Protein AF-A0AA35TLX2-F1 (afdb_monomer)

Foldseek 3Di:
DDADAQKDKDWAPQADPVVRFGDWWHDAFDKDKDKYFADPQKKKKKFWPDAAAADDVQCPAWWKWKDQDPPDPPTRTDRDDDGMDIGPDGRMMMIITGHHRDDTDRTTIMMMHIGGHDDDDPDDDDDPDDPPPVDPDDDDDDDDDDDDDDDDDPPVVVCCVGPVPPPPPPDD

Mean predicted aligned error: 13.16 Å

Sequence (172 aa):
MEDLGPEGIIATDNFNRLLGELEGSYIANQDKIWQIKIPQNCQLWIVFEEFDVEPTPNCEKDYFSVQTSKNQPDIKKYCRTLESVTIQRRRRAQLWFHSDSSIQRRGIFARYCFRRISTNSSEQRQTMQLRCDCNLGGSHTRRRRQLQNQGMHVALQMLNCCLASRPSIVNP

Radius of gyration: 18.5 Å; Cα contacts (8 Å, |Δi|>4): 302; chains: 1; bounding box: 53×36×42 Å

pLDDT: mean 71.82, std 24.92, range [26.03, 98.31]

InterPro domains:
  IPR000859 CUB domain [PF00431] (25-112)
  IPR000859 CUB domain [PS01180] (1-115)
  IPR000859 CUB domain [SM00042] (6-115)
  IPR000859 CUB domain [cd00041] (6-112)
  IPR035914 Spermadhesin, CUB domain superfamily [G3DSA:2.60.120.290] (4-119)
  IPR035914 Spermadhesin, CUB domain superfamily [SSF49854] (6-114)

Organism: Geodia barretti (NCBI:txid519541)

Secondary structure (DSSP, 8-state):
--B--SSEEEE-TTEETTTTEE-S-PPSS-EEEEEEEPPTTEEEEEEEEEEE----GGG-SSEEEEE--SSS---EEE-S---EEEE-S-SEEEEEEE--SS---SEEEEEEEEEE-----S---S-------S--SS------------SS-HHHHHTHHHH---------

Nearest PDB structures (foldseek):
  7t4s-assembly1_F  TM=8.294E-01  e=1.656E-07  Homo sapiens
  1szb-assembly1_B  TM=7.322E-01  e=7.293E-08  Homo sapiens
  6v55-assembly1_A  TM=8.608E-01  e=5.192E-06  Danio rerio
  5cis-assembly1_A-2  TM=7.675E-01  e=8.493E-06  Rattus norvegicus
  3kq4-assembly1_B  TM=7.937E-01  e=2.400E-05  Homo sapiens

Structure (mmCIF, N/CA/C/O backbone):
data_AF-A0AA35TLX2-F1
#
_entry.id   AF-A0AA35TLX2-F1
#
loop_
_atom_site.group_PDB
_atom_site.id
_atom_site.type_symbol
_atom_site.label_atom_id
_atom_site.label_alt_id
_atom_site.label_comp_id
_atom_site.label_asym_id
_atom_site.label_entity_id
_atom_site.label_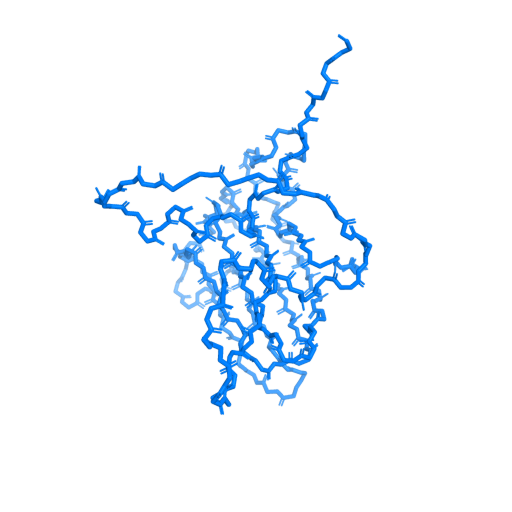seq_id
_atom_site.pdbx_PDB_ins_code
_atom_site.Cartn_x
_atom_site.Cartn_y
_atom_site.Cartn_z
_atom_site.occupancy
_atom_site.B_iso_or_equiv
_atom_site.auth_seq_id
_atom_site.auth_comp_id
_atom_site.auth_asym_id
_atom_site.auth_atom_id
_atom_site.pdbx_PDB_model_num
ATOM 1 N N . MET A 1 1 ? 2.651 16.006 5.096 1.00 47.38 1 MET A N 1
ATOM 2 C CA . MET A 1 1 ? 2.035 14.928 5.900 1.00 47.38 1 MET A CA 1
ATOM 3 C C . MET A 1 1 ? 0.534 15.083 5.753 1.00 47.38 1 MET A C 1
ATOM 5 O O . MET A 1 1 ? 0.022 16.108 6.178 1.00 47.38 1 MET A O 1
ATOM 9 N N . GLU A 1 2 ? -0.131 14.158 5.065 1.00 48.72 2 GLU A N 1
ATOM 10 C CA . GLU A 1 2 ? -1.581 14.225 4.841 1.00 48.72 2 GLU A CA 1
ATOM 11 C C . GLU A 1 2 ? -2.305 13.583 6.033 1.00 48.72 2 GLU A C 1
ATOM 13 O O . GLU A 1 2 ? -2.036 12.428 6.366 1.00 48.72 2 GLU A O 1
ATOM 18 N N . ASP A 1 3 ? -3.172 14.344 6.709 1.00 47.19 3 ASP A N 1
ATOM 19 C CA . ASP A 1 3 ? -4.069 13.820 7.745 1.00 47.19 3 ASP A CA 1
ATOM 20 C C . ASP A 1 3 ? -5.287 13.226 7.033 1.00 47.19 3 ASP A C 1
ATOM 22 O O . ASP A 1 3 ? -6.106 13.947 6.461 1.00 47.19 3 ASP A O 1
ATOM 26 N N . LEU A 1 4 ? -5.340 11.898 6.952 1.00 55.16 4 LEU A N 1
ATOM 27 C CA . LEU A 1 4 ? -6.372 11.205 6.193 1.00 55.16 4 LEU A CA 1
ATOM 28 C C . LEU A 1 4 ? -7.628 11.019 7.065 1.00 55.16 4 LEU A C 1
ATOM 30 O O . LEU A 1 4 ? -7.539 10.651 8.237 1.00 55.16 4 LEU A O 1
ATOM 34 N N . GLY A 1 5 ? -8.803 11.287 6.488 1.00 53.78 5 GLY A N 1
ATOM 35 C CA . GLY A 1 5 ? -10.104 11.235 7.164 1.00 53.78 5 GLY A CA 1
ATOM 36 C C . GLY A 1 5 ? -10.570 9.827 7.596 1.00 53.78 5 GLY A C 1
ATOM 37 O O . GLY A 1 5 ? -9.799 8.866 7.572 1.00 53.78 5 GLY A O 1
ATOM 38 N N . PRO A 1 6 ? -11.844 9.672 8.011 1.00 54.50 6 PRO A N 1
ATOM 39 C CA . PRO A 1 6 ? -12.408 8.390 8.470 1.00 54.50 6 PRO A CA 1
ATOM 40 C C . PRO A 1 6 ? -12.316 7.239 7.449 1.00 54.50 6 PRO A C 1
ATOM 42 O O . PRO A 1 6 ? -12.231 6.071 7.824 1.00 54.50 6 PRO A O 1
ATOM 45 N N . GLU A 1 7 ? -12.303 7.584 6.166 1.00 63.62 7 GLU A N 1
ATOM 46 C CA . GLU A 1 7 ? -12.068 6.705 5.025 1.0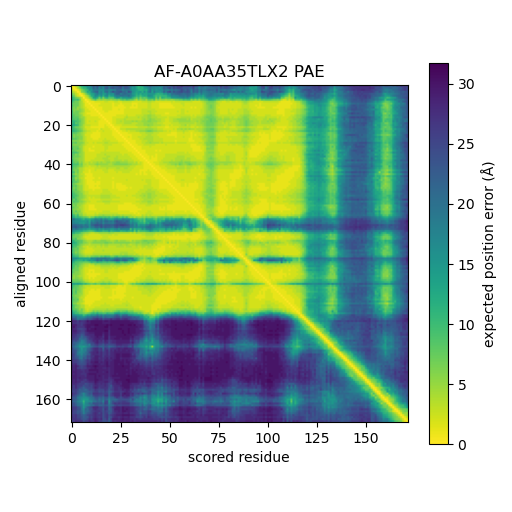0 63.62 7 GLU A CA 1
ATOM 47 C C . GLU A 1 7 ? -11.116 7.435 4.078 1.00 63.62 7 GLU A C 1
ATOM 49 O O . GLU A 1 7 ? -11.144 8.668 3.989 1.00 63.62 7 GLU A O 1
ATOM 54 N N . GLY A 1 8 ? -10.267 6.698 3.368 1.00 79.12 8 GLY A N 1
ATOM 55 C CA . GLY A 1 8 ? -9.316 7.329 2.465 1.00 79.12 8 GLY A CA 1
ATOM 56 C C . GLY A 1 8 ? -8.655 6.376 1.486 1.00 79.12 8 GLY A C 1
ATOM 57 O O . GLY A 1 8 ? -8.815 5.156 1.546 1.00 79.12 8 GLY A O 1
ATOM 58 N N . ILE A 1 9 ? -7.924 6.980 0.553 1.00 88.44 9 ILE A N 1
ATOM 59 C CA . ILE A 1 9 ? -7.185 6.295 -0.504 1.00 88.44 9 ILE A CA 1
ATOM 60 C C . ILE A 1 9 ? -5.705 6.286 -0.129 1.00 88.44 9 ILE A C 1
ATOM 62 O O . ILE A 1 9 ? -5.148 7.313 0.257 1.00 88.44 9 ILE A O 1
ATOM 66 N N . ILE A 1 10 ? -5.076 5.127 -0.276 1.00 93.19 10 ILE A N 1
ATOM 67 C CA . ILE A 1 10 ? -3.628 4.947 -0.252 1.00 93.19 10 ILE A CA 1
ATOM 68 C C . ILE A 1 10 ? -3.247 4.576 -1.674 1.00 93.19 10 ILE A C 1
ATOM 70 O O . ILE A 1 10 ? -3.651 3.520 -2.155 1.00 93.19 10 ILE A O 1
ATOM 74 N N . ALA A 1 11 ? -2.516 5.443 -2.362 1.00 95.44 11 ALA A N 1
ATOM 75 C CA . ALA A 1 11 ? -2.109 5.144 -3.723 1.00 95.44 11 ALA A CA 1
ATOM 76 C C . ALA A 1 11 ? -0.737 5.714 -4.065 1.00 95.44 11 ALA A C 1
ATOM 78 O O . ALA A 1 11 ? -0.331 6.723 -3.482 1.00 95.44 11 ALA A O 1
ATOM 79 N N . THR A 1 12 ? -0.032 5.091 -5.004 1.00 97.00 12 THR A N 1
ATOM 80 C CA . THR A 1 12 ? 1.213 5.617 -5.584 1.00 97.00 12 THR A CA 1
ATOM 81 C C . THR A 1 12 ? 0.968 6.933 -6.335 1.00 97.00 12 THR A C 1
ATOM 83 O O . THR A 1 12 ? -0.148 7.454 -6.379 1.00 97.00 12 THR A O 1
ATOM 86 N N . ASP A 1 13 ? 2.033 7.599 -6.768 1.00 95.81 13 ASP A N 1
ATOM 87 C CA . ASP A 1 13 ? 1.967 8.904 -7.446 1.00 95.81 13 ASP A CA 1
ATOM 88 C C . ASP A 1 13 ? 1.172 8.872 -8.759 1.00 95.81 13 ASP A C 1
ATOM 90 O O . ASP A 1 13 ? 0.509 9.849 -9.096 1.00 95.81 13 ASP A O 1
ATOM 94 N N . ASN A 1 14 ? 1.160 7.723 -9.424 1.00 96.44 14 ASN A N 1
ATOM 95 C CA . ASN A 1 14 ? 0.522 7.487 -10.708 1.00 96.44 14 ASN A CA 1
ATOM 96 C C . ASN A 1 14 ? -0.993 7.202 -10.619 1.00 96.44 14 ASN A C 1
ATOM 98 O O . ASN A 1 14 ? -1.591 6.664 -11.547 1.00 96.44 14 ASN A O 1
ATOM 102 N N . PHE A 1 15 ? -1.631 7.534 -9.494 1.00 95.56 15 PHE A N 1
ATOM 103 C CA . PHE A 1 15 ? -3.072 7.376 -9.312 1.00 95.56 15 PHE A CA 1
ATOM 104 C C . PHE A 1 15 ? -3.857 8.552 -9.893 1.00 95.56 15 PHE A C 1
ATOM 106 O O . PHE A 1 15 ? -3.782 9.679 -9.390 1.00 95.56 15 PHE A O 1
ATOM 113 N N . ASN A 1 16 ? -4.699 8.274 -10.889 1.00 91.19 16 ASN A N 1
ATOM 114 C CA . ASN A 1 16 ? -5.638 9.246 -11.421 1.00 91.19 16 ASN A CA 1
ATOM 115 C C . ASN A 1 16 ? -6.896 9.290 -10.546 1.00 91.19 16 ASN A C 1
ATOM 117 O O . ASN A 1 16 ? -7.759 8.413 -10.592 1.00 91.19 16 ASN A O 1
ATOM 121 N N . ARG A 1 17 ? -7.042 10.363 -9.761 1.00 86.69 17 ARG A N 1
ATOM 122 C CA . ARG A 1 17 ? -8.198 10.554 -8.872 1.00 86.69 17 ARG A CA 1
ATOM 123 C C . ARG A 1 17 ? -9.529 10.727 -9.617 1.00 86.69 17 ARG A C 1
ATOM 125 O O . ARG A 1 17 ? -10.564 10.428 -9.028 1.00 86.69 17 ARG A O 1
ATOM 132 N N . LEU A 1 18 ? -9.518 11.222 -10.857 1.00 86.31 18 LEU A N 1
ATOM 133 C CA . LEU A 1 18 ? -10.734 11.429 -11.653 1.00 86.31 18 LEU A CA 1
ATOM 134 C C . LEU A 1 18 ? -11.278 10.106 -12.196 1.00 86.31 18 LEU A C 1
ATOM 136 O O . LEU A 1 18 ? -12.488 9.896 -12.170 1.00 86.31 18 LEU A O 1
ATOM 140 N N . LEU A 1 19 ? -10.389 9.221 -12.648 1.00 88.69 19 LEU A N 1
ATOM 141 C CA . LEU A 1 19 ? -10.758 7.901 -13.167 1.00 88.69 19 LEU A CA 1
ATOM 142 C C . LEU A 1 19 ? -10.876 6.846 -12.059 1.00 88.69 19 LEU A C 1
ATOM 144 O O . LEU A 1 19 ? -11.649 5.899 -12.174 1.00 88.69 19 LEU A O 1
ATOM 148 N N . GLY A 1 20 ? -10.173 7.048 -10.945 1.00 87.00 20 GLY A N 1
ATOM 149 C CA . GLY A 1 20 ? -10.152 6.112 -9.828 1.00 87.00 20 GLY A CA 1
ATOM 150 C C . GLY A 1 20 ? -9.296 4.875 -10.099 1.00 87.00 20 GLY A C 1
ATOM 151 O O . GLY A 1 20 ? -9.628 3.808 -9.590 1.00 87.00 20 GLY A O 1
ATOM 152 N N . GLU A 1 21 ? -8.218 5.019 -10.871 1.00 90.00 21 GLU A N 1
ATOM 153 C CA . GLU A 1 21 ? -7.324 3.932 -11.294 1.00 90.00 21 GLU A CA 1
ATOM 154 C C . GLU A 1 21 ? -5.852 4.381 -11.372 1.00 90.00 21 GLU A C 1
ATOM 156 O O . GLU A 1 21 ? -5.546 5.569 -11.228 1.00 90.00 21 GLU A O 1
ATOM 161 N N . LEU A 1 22 ? -4.933 3.424 -11.548 1.00 93.81 22 LEU A N 1
ATOM 162 C CA . LEU A 1 22 ? -3.503 3.680 -11.752 1.00 93.81 22 LEU A CA 1
ATOM 163 C C . LEU A 1 22 ? -3.191 3.813 -13.246 1.00 93.81 22 LEU A C 1
ATOM 165 O O . LEU A 1 22 ? -3.606 2.978 -14.048 1.00 93.81 22 LEU A O 1
ATOM 169 N N . GLU A 1 23 ? -2.410 4.827 -13.609 1.00 96.81 23 GLU A N 1
ATOM 170 C CA . GLU A 1 23 ? -1.976 5.080 -14.983 1.00 96.81 23 GLU A CA 1
ATOM 171 C C . GLU A 1 23 ? -0.466 4.868 -15.111 1.00 96.81 23 GLU A C 1
ATOM 173 O O . GLU A 1 23 ? 0.330 5.567 -14.494 1.00 96.81 23 GLU A O 1
ATOM 178 N N . GLY A 1 24 ? -0.033 3.900 -15.919 1.00 96.81 24 GLY A N 1
ATOM 179 C CA . GLY A 1 24 ? 1.395 3.618 -16.093 1.00 96.81 24 GLY A CA 1
ATOM 180 C C . GLY A 1 24 ? 2.040 3.011 -14.842 1.00 96.81 24 GLY A C 1
ATOM 181 O O . GLY A 1 24 ? 1.478 2.101 -14.234 1.00 96.81 24 GLY A O 1
ATOM 182 N N . SER A 1 25 ? 3.238 3.479 -14.487 1.00 97.88 25 SER A N 1
ATOM 183 C CA . SER A 1 25 ? 4.033 2.963 -13.367 1.00 97.88 25 SER A CA 1
ATOM 184 C C . SER A 1 25 ? 4.324 4.035 -12.320 1.00 97.88 25 SER A C 1
ATOM 186 O O . SER A 1 25 ? 4.372 5.218 -12.654 1.00 97.88 25 SER A O 1
ATOM 188 N N . TYR A 1 26 ? 4.566 3.626 -11.072 1.00 97.62 26 TYR A N 1
ATOM 189 C CA . TYR A 1 26 ? 5.039 4.544 -10.025 1.00 97.62 26 TYR A CA 1
ATOM 190 C C . TYR A 1 26 ? 6.418 5.135 -10.351 1.00 97.62 26 TYR A C 1
ATOM 192 O O . TYR A 1 26 ? 7.140 4.608 -11.197 1.00 97.62 26 TYR A O 1
ATOM 200 N N . ILE A 1 27 ? 6.797 6.217 -9.669 1.00 98.00 27 ILE A N 1
ATOM 201 C CA . ILE A 1 27 ? 8.104 6.880 -9.825 1.00 98.00 27 ILE A CA 1
ATOM 202 C C . ILE A 1 27 ? 9.216 6.146 -9.048 1.00 98.00 27 ILE A C 1
ATOM 204 O O . ILE A 1 27 ? 8.995 5.598 -7.967 1.00 98.00 27 ILE A O 1
ATOM 208 N N . ALA A 1 28 ? 10.437 6.160 -9.593 1.00 98.12 28 ALA A N 1
ATOM 209 C CA . ALA A 1 28 ? 11.659 5.650 -8.961 1.00 98.12 28 ALA A CA 1
ATOM 210 C C . ALA A 1 28 ? 12.160 6.538 -7.804 1.00 98.12 28 ALA A C 1
ATOM 212 O O . ALA A 1 28 ? 11.996 7.758 -7.844 1.00 98.12 28 ALA A O 1
ATOM 213 N N . ASN A 1 29 ? 12.882 5.960 -6.840 1.00 97.62 29 ASN A N 1
ATOM 214 C CA . ASN A 1 29 ? 13.482 6.669 -5.695 1.00 97.62 29 ASN A CA 1
ATOM 215 C C . ASN A 1 29 ? 12.468 7.477 -4.867 1.00 97.62 29 ASN A C 1
ATOM 217 O O . ASN A 1 29 ? 12.739 8.614 -4.465 1.00 97.62 29 ASN A O 1
ATOM 221 N N . GLN A 1 30 ? 11.276 6.926 -4.653 1.00 95.62 30 GLN A N 1
ATOM 222 C CA . GLN A 1 30 ? 10.205 7.608 -3.944 1.00 95.62 30 GLN A CA 1
ATOM 223 C C . GLN A 1 30 ? 10.008 7.041 -2.541 1.00 95.62 30 GLN A C 1
ATOM 225 O O . GLN A 1 30 ? 9.897 5.835 -2.354 1.00 95.62 30 GLN A O 1
ATOM 230 N N . ASP A 1 31 ? 9.816 7.940 -1.574 1.00 95.75 31 ASP A N 1
ATOM 231 C CA . ASP A 1 31 ? 9.298 7.619 -0.247 1.00 95.75 31 ASP A CA 1
ATOM 232 C C . ASP A 1 31 ? 7.946 8.298 -0.017 1.00 95.75 31 ASP A C 1
ATOM 234 O O . ASP A 1 31 ? 7.851 9.518 0.147 1.00 95.75 31 ASP A O 1
ATOM 238 N N . LYS A 1 32 ? 6.873 7.502 0.019 1.00 94.75 32 LYS A N 1
ATOM 239 C CA . LYS A 1 32 ? 5.511 7.979 0.290 1.00 94.75 32 LYS A CA 1
ATOM 240 C C . LYS A 1 32 ? 5.015 7.428 1.620 1.00 94.75 32 LYS A C 1
ATOM 242 O O . LYS A 1 32 ? 4.875 6.219 1.791 1.00 94.75 32 LYS A O 1
ATOM 247 N N . ILE A 1 33 ? 4.760 8.324 2.574 1.00 92.38 33 ILE A N 1
ATOM 248 C CA . ILE A 1 33 ? 4.431 7.974 3.961 1.00 92.38 33 ILE A CA 1
ATOM 249 C C . ILE A 1 33 ? 3.044 8.498 4.331 1.00 92.38 33 ILE A C 1
ATOM 251 O O . ILE A 1 33 ? 2.781 9.700 4.257 1.00 92.38 33 ILE A O 1
ATOM 255 N N . TRP A 1 34 ? 2.193 7.608 4.839 1.00 91.12 34 TRP A N 1
ATOM 256 C CA . TRP A 1 34 ? 0.885 7.942 5.399 1.00 91.12 34 TRP A CA 1
ATOM 257 C C . TRP A 1 34 ? 0.862 7.681 6.899 1.00 91.12 34 TRP A C 1
ATOM 259 O O . TRP A 1 34 ? 1.276 6.620 7.365 1.00 91.12 34 TRP A O 1
ATOM 269 N N . GLN A 1 35 ? 0.344 8.637 7.668 1.00 87.56 35 GLN A N 1
ATOM 270 C CA . GLN A 1 35 ? 0.115 8.466 9.100 1.00 87.56 35 GLN A CA 1
ATOM 271 C C . GLN A 1 35 ? -1.383 8.413 9.365 1.00 87.56 35 GLN A C 1
ATOM 273 O O . GLN A 1 35 ? -2.080 9.404 9.191 1.00 87.56 35 GLN A O 1
ATOM 278 N N . ILE A 1 36 ? -1.869 7.265 9.825 1.00 85.06 36 ILE A N 1
ATOM 279 C CA . ILE A 1 36 ? -3.289 7.047 10.090 1.00 85.06 36 ILE A CA 1
ATOM 280 C C . ILE A 1 36 ? -3.501 6.965 11.595 1.00 85.06 36 ILE A C 1
ATOM 282 O O . ILE A 1 36 ? -2.967 6.083 12.273 1.00 85.06 36 ILE A O 1
ATOM 286 N N . LYS A 1 37 ? -4.297 7.886 12.139 1.00 84.44 37 LYS A N 1
ATOM 287 C CA . LYS A 1 37 ? -4.759 7.820 13.526 1.00 84.44 37 LYS A CA 1
ATOM 288 C C . LYS A 1 37 ? -5.955 6.878 13.594 1.00 84.44 37 LYS A C 1
ATOM 290 O O . LYS A 1 37 ? -6.994 7.148 13.008 1.00 84.44 37 LYS A O 1
ATOM 295 N N . ILE A 1 38 ? -5.816 5.784 14.334 1.00 82.69 38 ILE A N 1
ATOM 296 C CA . ILE A 1 38 ? -6.884 4.789 14.456 1.00 82.69 38 ILE A CA 1
ATOM 297 C C . ILE A 1 38 ? -7.775 5.180 15.647 1.00 82.69 38 ILE A C 1
ATOM 299 O O . ILE A 1 38 ? -7.252 5.345 16.759 1.00 82.69 38 ILE A O 1
ATOM 303 N N . PRO A 1 39 ? -9.099 5.338 15.454 1.00 82.81 39 PRO A N 1
ATOM 304 C CA . PRO A 1 39 ? -10.024 5.643 16.538 1.00 82.81 39 PRO A CA 1
ATOM 305 C C . PRO A 1 39 ? -10.019 4.574 17.636 1.00 82.81 39 PRO A C 1
ATOM 307 O O . PRO A 1 39 ? -9.737 3.394 17.405 1.00 82.81 39 PRO A O 1
ATOM 310 N N . GLN A 1 40 ? -10.364 4.984 18.856 1.00 81.06 40 GLN A N 1
ATOM 311 C CA . GLN A 1 40 ? -10.461 4.062 19.984 1.00 81.06 40 GLN A CA 1
ATOM 312 C C . GLN A 1 40 ? -11.525 2.988 19.713 1.00 81.06 40 GLN A C 1
ATOM 314 O O . GLN A 1 40 ? -12.592 3.278 19.182 1.00 81.06 40 GLN A O 1
ATOM 319 N N . ASN A 1 41 ? -11.237 1.745 20.109 1.00 79.88 41 ASN A N 1
ATOM 320 C CA . ASN A 1 41 ? -12.101 0.576 19.892 1.00 79.88 41 ASN A CA 1
ATOM 321 C C . ASN A 1 41 ? -12.376 0.244 18.413 1.00 79.88 41 ASN A C 1
ATOM 323 O O . ASN A 1 41 ? -13.270 -0.555 18.127 1.00 79.88 41 ASN A O 1
ATOM 327 N N . CYS A 1 42 ? -11.595 0.800 17.485 1.00 81.19 42 CYS A N 1
ATOM 328 C CA . CYS A 1 42 ? -11.615 0.438 16.074 1.00 81.19 42 CYS A CA 1
ATOM 329 C C . CYS A 1 42 ? -10.305 -0.266 15.680 1.00 81.19 42 CYS A C 1
ATOM 331 O O . CYS A 1 42 ? -9.283 -0.197 16.368 1.00 81.19 42 CYS A O 1
ATOM 333 N N . GLN A 1 43 ? -10.358 -0.982 14.565 1.00 84.88 43 GLN A N 1
ATOM 334 C CA . GLN A 1 43 ? -9.203 -1.504 13.843 1.00 84.88 43 GLN A CA 1
ATOM 335 C C . GLN A 1 43 ? -9.153 -0.829 12.472 1.00 84.88 43 GLN A C 1
ATOM 337 O O . GLN A 1 43 ? -10.202 -0.510 11.908 1.00 84.88 43 GLN A O 1
ATOM 342 N N . LEU A 1 44 ? -7.950 -0.611 11.952 1.00 86.62 44 LEU A N 1
ATOM 343 C CA . LEU A 1 44 ? -7.756 -0.118 10.593 1.00 86.62 44 LEU A CA 1
ATOM 344 C C . LEU A 1 44 ? -7.783 -1.309 9.640 1.00 86.62 44 LEU A C 1
ATOM 346 O O . LEU A 1 44 ? -7.052 -2.279 9.848 1.00 86.62 44 LEU A O 1
ATOM 350 N N . TRP A 1 45 ? -8.627 -1.231 8.621 1.00 87.25 45 TRP A N 1
ATOM 351 C CA . TRP A 1 45 ? -8.726 -2.235 7.575 1.00 87.25 45 TRP A CA 1
ATOM 352 C C . TRP A 1 45 ? -8.397 -1.591 6.232 1.00 87.25 45 TRP A C 1
ATOM 354 O O . TRP A 1 45 ? -9.009 -0.592 5.872 1.00 87.25 45 TRP A O 1
ATOM 364 N N . ILE A 1 46 ? -7.400 -2.137 5.539 1.00 90.00 46 ILE A N 1
ATOM 365 C CA . ILE A 1 46 ? -6.908 -1.680 4.238 1.00 90.00 46 ILE A CA 1
ATOM 366 C C . ILE A 1 46 ? -7.195 -2.787 3.229 1.00 90.00 46 ILE A C 1
ATOM 368 O O . ILE A 1 46 ? -6.844 -3.941 3.482 1.00 90.00 46 ILE A O 1
ATOM 372 N N . VAL A 1 47 ? -7.806 -2.436 2.106 1.00 89.00 47 VAL A N 1
ATOM 373 C CA . VAL A 1 47 ? -8.114 -3.333 0.990 1.00 89.00 47 VAL A CA 1
ATOM 374 C C . VAL A 1 47 ? -7.432 -2.789 -0.253 1.00 89.00 47 VAL A C 1
ATOM 376 O O . VAL A 1 47 ? -7.590 -1.611 -0.575 1.00 89.00 47 VAL A O 1
ATOM 379 N N . PHE A 1 48 ? -6.657 -3.636 -0.918 1.00 93.69 48 PHE A N 1
ATOM 380 C CA . PHE A 1 48 ? -5.921 -3.286 -2.123 1.00 93.69 48 PHE A CA 1
ATOM 381 C C . PHE A 1 48 ? -6.762 -3.657 -3.339 1.00 93.69 48 PHE A C 1
ATOM 383 O O . PHE A 1 48 ? -7.050 -4.829 -3.561 1.00 93.69 48 PHE A O 1
ATOM 390 N N . GLU A 1 49 ? -7.154 -2.644 -4.105 1.00 92.75 49 GLU A N 1
ATOM 391 C CA . GLU A 1 49 ? -7.721 -2.830 -5.444 1.00 92.75 49 GLU A CA 1
ATOM 392 C C . GLU A 1 49 ? -6.600 -3.196 -6.421 1.00 92.75 49 GLU A C 1
ATOM 394 O O . GLU A 1 49 ? -6.766 -4.029 -7.307 1.00 92.75 49 GLU A O 1
ATOM 399 N N . GLU A 1 50 ? -5.418 -2.611 -6.208 1.00 95.19 50 GLU A N 1
ATOM 400 C CA . GLU A 1 50 ? -4.214 -2.934 -6.947 1.00 95.19 50 GLU A CA 1
ATOM 401 C C . GLU A 1 50 ? -2.989 -2.969 -6.032 1.00 95.19 50 GLU A C 1
ATOM 403 O O . GLU A 1 50 ? -2.761 -2.073 -5.213 1.00 95.19 50 GLU A O 1
ATOM 408 N N . PHE A 1 51 ? -2.196 -4.027 -6.186 1.00 97.44 51 PHE A N 1
ATOM 409 C CA . PHE A 1 51 ? -0.905 -4.182 -5.533 1.00 97.44 51 PHE A CA 1
ATOM 410 C C . PHE A 1 51 ? 0.063 -4.893 -6.481 1.00 97.44 51 PHE A C 1
ATOM 412 O O . PHE A 1 51 ? 0.101 -6.124 -6.548 1.00 97.44 51 PHE A O 1
ATOM 419 N N . ASP A 1 52 ? 0.837 -4.110 -7.222 1.00 97.81 52 ASP A N 1
ATOM 420 C CA . ASP A 1 52 ? 1.873 -4.587 -8.133 1.00 97.81 52 ASP A CA 1
ATOM 421 C C . ASP A 1 52 ? 3.153 -3.776 -7.912 1.00 97.81 52 ASP A C 1
ATOM 423 O O . ASP A 1 52 ? 3.332 -2.681 -8.441 1.00 97.81 52 ASP A O 1
ATOM 427 N N . VAL A 1 53 ? 4.022 -4.327 -7.069 1.00 98.25 53 VAL A N 1
ATOM 428 C CA . VAL A 1 53 ? 5.300 -3.756 -6.622 1.00 98.25 53 VAL A CA 1
ATOM 429 C C . VAL A 1 53 ? 6.412 -4.725 -7.027 1.00 98.25 53 VAL A C 1
ATOM 431 O O . VAL A 1 53 ? 6.157 -5.930 -7.084 1.00 98.25 53 VAL A O 1
ATOM 434 N N . GLU A 1 54 ? 7.621 -4.240 -7.334 1.00 98.06 54 GLU A N 1
ATOM 435 C CA . GLU A 1 54 ? 8.740 -5.099 -7.752 1.00 98.06 54 GLU A CA 1
ATOM 436 C C . GLU A 1 54 ? 9.002 -6.242 -6.745 1.00 98.06 54 GLU A C 1
ATOM 438 O O . GLU A 1 54 ? 9.408 -6.001 -5.605 1.00 98.06 54 GLU A O 1
ATOM 443 N N . PRO A 1 55 ? 8.821 -7.516 -7.145 1.00 97.25 55 PRO A N 1
ATOM 444 C CA . PRO A 1 55 ? 9.016 -8.632 -6.238 1.00 97.25 55 PRO A CA 1
ATOM 445 C C . PRO A 1 55 ? 10.504 -8.965 -6.103 1.00 97.25 55 PRO A C 1
ATOM 447 O O . PRO A 1 55 ? 11.102 -9.561 -6.999 1.00 97.25 55 PRO A O 1
ATOM 450 N N . THR A 1 56 ? 11.078 -8.678 -4.936 1.00 97.31 56 THR A N 1
ATOM 451 C CA . THR A 1 56 ? 12.460 -9.044 -4.584 1.00 97.31 56 THR A CA 1
ATOM 452 C C . THR A 1 56 ? 12.539 -9.932 -3.340 1.00 97.31 56 THR A C 1
ATOM 454 O O . THR A 1 56 ? 11.588 -9.984 -2.546 1.00 97.31 56 THR A O 1
ATOM 457 N N . PRO A 1 57 ? 13.637 -10.691 -3.147 1.00 95.94 57 PRO A N 1
ATOM 458 C CA . PRO A 1 57 ? 13.886 -11.392 -1.891 1.00 95.94 57 PRO A CA 1
ATOM 459 C C . PRO A 1 57 ? 13.785 -10.423 -0.708 1.00 95.94 57 PRO A C 1
ATOM 461 O O . PRO A 1 57 ? 14.371 -9.348 -0.722 1.00 95.94 57 PRO A O 1
ATOM 464 N N . ASN A 1 58 ? 12.990 -10.782 0.303 1.00 93.81 58 ASN A N 1
ATOM 465 C CA . ASN A 1 58 ? 12.753 -9.965 1.502 1.00 93.81 58 ASN A CA 1
ATOM 466 C C . ASN A 1 58 ? 12.231 -8.532 1.252 1.00 93.81 58 ASN A C 1
ATOM 468 O O . ASN A 1 58 ? 12.209 -7.733 2.190 1.00 93.81 58 ASN A O 1
ATOM 472 N N . CYS A 1 59 ? 11.774 -8.218 0.033 1.00 96.31 59 CYS A N 1
ATOM 473 C CA . CYS A 1 59 ? 11.349 -6.875 -0.365 1.00 96.31 59 CYS A CA 1
ATOM 474 C C . CYS A 1 59 ? 12.420 -5.814 -0.053 1.00 96.31 59 CYS A C 1
ATOM 476 O O . CYS A 1 59 ? 12.161 -4.814 0.623 1.00 96.31 59 CYS A O 1
ATOM 478 N N . GLU A 1 60 ? 13.661 -6.105 -0.450 1.00 95.88 60 GLU A N 1
ATOM 479 C CA . GLU A 1 60 ? 14.827 -5.263 -0.170 1.00 95.88 60 GLU A CA 1
ATOM 480 C C . GLU A 1 60 ? 14.907 -4.015 -1.054 1.00 95.88 60 GLU A C 1
ATOM 482 O O . GLU A 1 60 ? 15.455 -3.012 -0.604 1.00 95.88 60 GLU A O 1
ATOM 487 N N . LYS A 1 61 ? 14.314 -4.077 -2.252 1.00 97.12 61 LYS A N 1
ATOM 488 C CA . LYS A 1 61 ? 14.163 -2.947 -3.171 1.00 97.12 61 LYS A CA 1
ATOM 489 C C . LYS A 1 61 ? 12.853 -2.210 -2.906 1.00 97.12 61 LYS A C 1
ATOM 491 O O . LYS A 1 61 ? 12.723 -1.570 -1.868 1.00 97.12 61 LYS A O 1
ATOM 496 N N . ASP A 1 62 ? 11.852 -2.378 -3.765 1.00 98.25 62 ASP A N 1
ATOM 497 C CA . ASP A 1 62 ? 10.554 -1.742 -3.595 1.00 98.25 62 ASP A CA 1
ATOM 498 C C . ASP A 1 62 ? 9.702 -2.468 -2.550 1.00 98.25 62 ASP A C 1
ATOM 500 O O . ASP A 1 62 ? 9.649 -3.703 -2.487 1.00 98.25 62 ASP A O 1
ATOM 504 N N . TYR A 1 63 ? 8.997 -1.706 -1.714 1.00 97.75 63 TYR A N 1
ATOM 505 C CA . TYR A 1 63 ? 8.099 -2.281 -0.720 1.00 97.75 63 TYR A CA 1
ATOM 506 C C . TYR A 1 63 ? 7.001 -1.327 -0.274 1.00 97.75 63 TYR A C 1
ATOM 508 O O . TYR A 1 63 ? 7.177 -0.121 -0.140 1.00 97.75 63 TYR A O 1
ATOM 516 N N . PHE A 1 64 ? 5.872 -1.918 0.093 1.00 97.12 64 PHE A N 1
ATOM 517 C CA . PHE A 1 64 ? 4.928 -1.336 1.028 1.00 97.12 64 PHE A CA 1
ATOM 518 C C . PHE A 1 64 ? 5.211 -1.872 2.425 1.00 97.12 64 PHE A C 1
ATOM 520 O O . PHE A 1 64 ? 5.412 -3.071 2.603 1.00 97.12 64 PHE A O 1
ATOM 527 N N . SER A 1 65 ? 5.198 -1.021 3.438 1.00 93.88 65 SER A N 1
ATOM 528 C CA . SER A 1 65 ? 5.369 -1.437 4.822 1.00 93.88 65 SER A CA 1
ATOM 529 C C . SER A 1 65 ? 4.320 -0.833 5.734 1.00 93.88 65 SER A C 1
ATOM 531 O O . SER A 1 65 ? 3.767 0.239 5.484 1.00 93.88 65 SER A O 1
ATOM 533 N N . VAL A 1 66 ? 4.036 -1.571 6.802 1.00 91.12 66 VAL A N 1
ATOM 534 C CA . VAL A 1 66 ? 3.071 -1.191 7.826 1.00 91.12 66 VAL A CA 1
ATOM 535 C C . VAL A 1 66 ? 3.766 -1.234 9.173 1.00 91.12 66 VAL A C 1
ATOM 537 O O . VAL A 1 66 ? 4.190 -2.300 9.608 1.00 91.12 66 VAL A O 1
ATOM 540 N N . GLN A 1 67 ? 3.834 -0.089 9.845 1.00 87.44 67 GLN A N 1
ATOM 541 C CA . GLN A 1 67 ? 4.389 0.055 11.184 1.00 87.44 67 GLN A CA 1
ATOM 542 C C . GLN A 1 67 ? 3.307 0.550 12.145 1.00 87.44 67 GLN A C 1
ATOM 544 O O . GLN A 1 67 ? 2.623 1.541 11.896 1.00 87.44 67 GLN A O 1
ATOM 549 N N . THR A 1 68 ? 3.136 -0.132 13.276 1.00 77.94 68 THR A N 1
ATOM 550 C CA . THR A 1 68 ? 1.988 0.113 14.170 1.00 77.94 68 THR A CA 1
ATOM 551 C C . THR A 1 68 ? 2.345 0.775 15.504 1.00 77.94 68 THR A C 1
ATOM 553 O O . THR A 1 68 ? 1.467 1.106 16.303 1.00 77.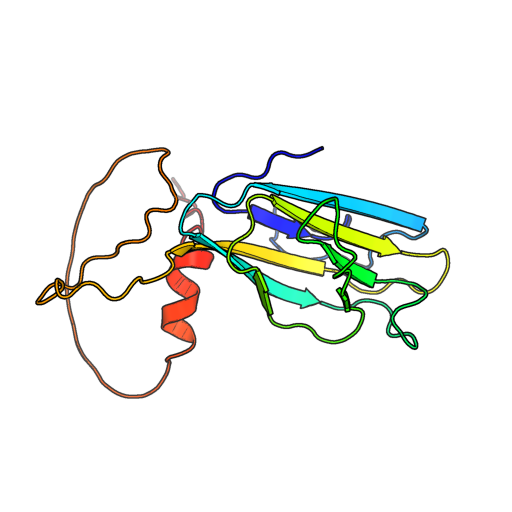94 68 THR A O 1
ATOM 556 N N . SER A 1 69 ? 3.634 1.007 15.766 1.00 69.50 69 SER A N 1
ATOM 557 C CA . SER A 1 69 ? 4.097 1.769 16.926 1.00 69.50 69 SER A CA 1
ATOM 558 C C . SER A 1 69 ? 5.464 2.403 16.660 1.00 69.50 69 SER A C 1
ATOM 560 O O . SER A 1 69 ? 6.251 1.871 15.885 1.00 69.50 69 SER A O 1
ATOM 562 N N . LYS A 1 70 ? 5.753 3.529 17.325 1.00 59.31 70 LYS A N 1
ATOM 563 C CA . LYS A 1 70 ? 7.049 4.220 17.212 1.00 59.31 70 LYS A CA 1
ATOM 564 C C . LYS A 1 70 ? 8.212 3.452 17.864 1.00 59.31 70 LYS A C 1
ATOM 566 O O . LYS A 1 70 ? 9.354 3.716 17.519 1.00 59.31 70 LYS A O 1
ATOM 571 N N . ASN A 1 71 ? 7.920 2.522 18.783 1.00 55.09 71 ASN A N 1
ATOM 572 C CA . ASN A 1 71 ? 8.915 1.911 19.676 1.00 55.09 71 ASN A CA 1
ATOM 573 C C . ASN A 1 71 ? 9.039 0.380 19.532 1.00 55.09 71 ASN A C 1
ATOM 575 O O . ASN A 1 71 ? 9.750 -0.234 20.321 1.00 55.09 71 ASN A O 1
ATOM 579 N N . GLN A 1 72 ? 8.355 -0.252 18.570 1.00 53.91 72 GLN A N 1
ATOM 580 C CA . GLN A 1 72 ? 8.540 -1.675 18.251 1.00 53.91 72 GLN A CA 1
ATOM 581 C C . GLN A 1 72 ? 8.638 -1.899 16.734 1.00 53.91 72 GLN A C 1
ATOM 583 O O . GLN A 1 72 ? 7.875 -1.283 15.981 1.00 53.91 72 GLN A O 1
ATOM 588 N N . PRO A 1 73 ? 9.552 -2.781 16.290 1.00 53.38 73 PRO A N 1
ATOM 589 C CA . PRO A 1 73 ? 9.981 -2.929 14.905 1.00 53.38 73 PRO A CA 1
ATOM 590 C C . PRO A 1 73 ? 9.144 -3.960 14.137 1.00 53.38 73 PRO A C 1
ATOM 592 O O . PRO A 1 73 ? 9.691 -4.681 13.307 1.00 53.38 73 PRO A O 1
ATOM 595 N N . ASP A 1 74 ? 7.831 -4.046 14.379 1.00 58.28 74 ASP A N 1
ATOM 596 C CA . ASP A 1 74 ? 6.941 -4.869 13.547 1.00 58.28 74 ASP A CA 1
ATOM 597 C C . ASP A 1 74 ? 6.744 -4.174 12.188 1.00 58.28 74 ASP A C 1
ATOM 599 O O . ASP A 1 74 ? 5.649 -3.732 11.841 1.00 58.28 74 ASP A O 1
ATOM 603 N N . ILE A 1 75 ? 7.843 -3.994 11.456 1.00 75.81 75 ILE A N 1
ATOM 604 C CA . ILE A 1 75 ? 7.893 -3.487 10.095 1.00 75.81 75 ILE A CA 1
ATOM 605 C C . ILE A 1 75 ? 7.776 -4.716 9.216 1.00 75.81 75 ILE A C 1
ATOM 607 O O . ILE A 1 75 ? 8.752 -5.407 8.927 1.00 75.81 75 ILE A O 1
ATOM 611 N N . LYS A 1 76 ? 6.548 -5.008 8.802 1.00 86.75 76 LYS A N 1
ATOM 612 C CA . LYS A 1 76 ? 6.328 -6.012 7.772 1.00 86.75 76 LYS A CA 1
ATOM 613 C C . LYS A 1 76 ? 6.363 -5.325 6.415 1.00 86.75 76 LYS A C 1
ATOM 615 O O . LYS A 1 76 ? 5.561 -4.423 6.176 1.00 86.75 76 LYS A O 1
ATOM 620 N N . LYS A 1 77 ? 7.297 -5.752 5.563 1.00 93.88 77 LYS A N 1
ATOM 621 C CA . LYS A 1 77 ? 7.406 -5.332 4.164 1.00 93.88 77 LYS A CA 1
ATOM 622 C C . LYS A 1 77 ? 6.610 -6.267 3.254 1.00 93.88 77 LYS A C 1
ATOM 624 O O . LYS A 1 77 ? 6.522 -7.469 3.509 1.00 93.88 77 LYS A O 1
ATOM 629 N N . TYR A 1 78 ? 6.051 -5.702 2.196 1.00 96.31 78 TYR A N 1
ATOM 630 C CA . TYR A 1 78 ? 5.237 -6.371 1.194 1.00 96.31 78 TYR A CA 1
ATOM 631 C C . TYR A 1 78 ? 5.658 -5.884 -0.194 1.00 96.31 78 TYR A C 1
ATOM 633 O O . TYR A 1 78 ? 5.730 -4.685 -0.434 1.00 96.31 78 TYR A O 1
ATOM 641 N N . CYS A 1 79 ? 5.912 -6.817 -1.102 1.00 96.44 79 CYS A N 1
ATOM 642 C CA . CYS A 1 79 ? 6.283 -6.574 -2.503 1.00 96.44 79 CYS A CA 1
ATOM 643 C C . CYS A 1 79 ? 5.759 -7.701 -3.414 1.00 96.44 79 CYS A C 1
ATOM 645 O O . CYS A 1 79 ? 6.238 -7.949 -4.512 1.00 96.44 79 CYS A O 1
ATOM 647 N N . ARG A 1 80 ? 4.795 -8.466 -2.901 1.00 93.06 80 ARG A N 1
ATOM 648 C CA . ARG A 1 80 ? 4.076 -9.534 -3.598 1.00 93.06 80 ARG A CA 1
ATOM 649 C C . ARG A 1 80 ? 2.590 -9.301 -3.391 1.00 93.06 80 ARG A C 1
ATOM 651 O O . ARG A 1 80 ? 2.233 -8.531 -2.503 1.00 93.06 80 ARG A O 1
ATOM 658 N N . THR A 1 81 ? 1.758 -9.992 -4.166 1.00 89.06 81 THR A N 1
ATOM 659 C CA . THR A 1 81 ? 0.296 -9.886 -4.110 1.00 89.06 81 THR A CA 1
ATOM 660 C C . THR A 1 81 ? -0.212 -9.787 -2.674 1.00 89.06 81 THR A C 1
ATOM 662 O O . THR A 1 81 ? 0.074 -10.641 -1.831 1.00 89.06 81 THR A O 1
ATOM 665 N N . LEU A 1 82 ? -0.953 -8.717 -2.409 1.00 91.19 82 LEU A N 1
ATOM 666 C CA . LEU A 1 82 ? -1.501 -8.393 -1.106 1.00 91.19 82 LEU A CA 1
ATOM 667 C C . LEU A 1 82 ? -2.935 -7.923 -1.311 1.00 91.19 82 LEU A C 1
ATOM 669 O O . LEU A 1 82 ? -3.155 -6.918 -1.969 1.00 91.19 82 LEU A O 1
ATOM 673 N N . GLU A 1 83 ? -3.902 -8.650 -0.756 1.00 91.44 83 GLU A N 1
ATOM 674 C CA . GLU A 1 83 ? -5.326 -8.328 -0.932 1.00 91.44 83 GLU A CA 1
ATOM 675 C C . GLU A 1 83 ? -5.835 -7.376 0.154 1.00 91.44 83 GLU A C 1
ATOM 677 O O . GLU A 1 83 ? -6.591 -6.441 -0.103 1.00 91.44 83 GLU A O 1
ATOM 682 N N . SER A 1 84 ? -5.428 -7.601 1.407 1.00 92.06 84 SER A N 1
ATOM 683 C CA . SER A 1 84 ? -5.830 -6.748 2.522 1.00 92.06 84 SER A CA 1
ATOM 684 C C . SER A 1 84 ? -4.863 -6.809 3.699 1.00 92.06 84 SER A C 1
ATOM 686 O O . SER A 1 84 ? -4.129 -7.780 3.893 1.00 92.06 84 SER A O 1
ATOM 688 N N . VAL A 1 85 ? -4.889 -5.761 4.521 1.00 90.31 85 VAL A N 1
ATOM 689 C CA . VAL A 1 85 ? -4.177 -5.684 5.799 1.00 90.31 85 VAL A CA 1
ATOM 690 C C . VAL A 1 85 ? -5.141 -5.205 6.878 1.00 90.31 85 VAL A C 1
ATOM 692 O O . VAL A 1 85 ? -5.866 -4.229 6.702 1.00 90.31 85 VAL A O 1
ATOM 695 N N . THR A 1 86 ? -5.131 -5.877 8.030 1.00 88.19 86 THR A N 1
ATOM 696 C CA . THR A 1 86 ? -5.876 -5.446 9.220 1.00 88.19 86 THR A CA 1
ATOM 697 C C . THR A 1 86 ? -4.903 -5.124 10.345 1.00 88.19 86 THR A C 1
ATOM 699 O O . THR A 1 86 ? -4.124 -5.979 10.762 1.00 88.19 86 THR A O 1
ATOM 702 N N . ILE A 1 87 ? -4.973 -3.904 10.873 1.00 86.19 87 ILE A N 1
ATOM 703 C CA . ILE A 1 87 ? -4.153 -3.444 11.996 1.00 86.19 87 ILE A CA 1
ATOM 704 C C . ILE A 1 87 ? -5.046 -3.333 13.230 1.00 86.19 87 ILE A C 1
ATOM 706 O O . ILE A 1 87 ? -5.899 -2.446 13.340 1.00 86.19 87 ILE A O 1
ATOM 710 N N . GLN A 1 88 ? -4.852 -4.259 14.168 1.00 78.00 88 GLN A N 1
ATOM 711 C CA . GLN A 1 88 ? -5.608 -4.314 15.417 1.00 78.00 88 GLN A CA 1
ATOM 712 C C . GLN A 1 88 ? -5.025 -3.377 16.481 1.00 78.00 88 GLN A C 1
ATOM 714 O O . GLN A 1 88 ? -3.813 -3.260 16.592 1.00 78.00 88 GLN A O 1
ATOM 719 N N . ARG A 1 89 ? -5.887 -2.797 17.333 1.00 64.44 89 ARG A N 1
ATOM 720 C CA . ARG A 1 89 ? -5.554 -2.240 18.668 1.00 64.44 89 ARG A CA 1
ATOM 721 C C . ARG A 1 89 ? -4.285 -1.366 18.743 1.00 64.44 89 ARG A C 1
ATOM 723 O O . ARG A 1 89 ? -3.438 -1.561 19.618 1.00 64.44 89 ARG A O 1
ATOM 730 N N . ARG A 1 90 ? -4.149 -0.364 17.874 1.00 68.31 90 ARG A N 1
ATOM 731 C CA . ARG A 1 90 ? -3.021 0.589 17.898 1.00 68.31 90 ARG A CA 1
ATOM 732 C C . ARG A 1 90 ? -3.549 2.001 17.703 1.00 68.31 90 ARG A C 1
ATOM 734 O O . ARG A 1 90 ? -4.530 2.171 17.005 1.00 68.31 90 ARG A O 1
ATOM 741 N N . ARG A 1 91 ? -2.952 3.014 18.345 1.00 73.88 91 ARG A N 1
ATOM 742 C CA . ARG A 1 91 ? -3.432 4.414 18.250 1.00 73.88 91 ARG A CA 1
ATOM 743 C C . ARG A 1 91 ? -3.056 5.079 16.923 1.00 73.88 91 ARG A C 1
ATOM 745 O O . ARG A 1 91 ? -3.684 6.057 16.527 1.00 73.88 91 ARG A O 1
ATOM 752 N N . ARG A 1 92 ? -1.996 4.593 16.274 1.00 81.44 92 ARG A N 1
ATOM 753 C CA . ARG A 1 92 ? -1.452 5.134 15.028 1.00 81.44 92 ARG A CA 1
ATOM 754 C C . ARG A 1 92 ? -0.872 4.001 14.188 1.00 81.44 92 ARG A C 1
ATOM 756 O O . ARG A 1 92 ? -0.252 3.101 14.747 1.00 81.44 92 ARG A O 1
ATOM 763 N N . ALA A 1 93 ? -1.045 4.083 12.880 1.00 86.69 93 ALA A N 1
ATOM 764 C CA . ALA A 1 93 ? -0.312 3.302 11.899 1.00 86.69 93 ALA A CA 1
ATOM 765 C C . ALA A 1 93 ? 0.488 4.255 11.009 1.00 86.69 93 ALA A C 1
ATOM 767 O O . ALA A 1 93 ? 0.001 5.329 10.656 1.00 86.69 93 ALA A O 1
ATOM 768 N N . GLN A 1 94 ? 1.709 3.867 10.671 1.00 88.69 94 GLN A N 1
ATOM 769 C CA . GLN A 1 94 ? 2.486 4.469 9.604 1.00 88.69 94 GLN A CA 1
ATOM 770 C C . GLN A 1 94 ? 2.549 3.461 8.464 1.00 88.69 94 GLN A C 1
ATOM 772 O O . GLN A 1 94 ? 2.946 2.314 8.661 1.00 88.69 94 GLN A O 1
ATOM 777 N N . LEU A 1 95 ? 2.103 3.890 7.295 1.00 92.19 95 LEU A N 1
ATOM 778 C CA . LEU A 1 95 ? 2.221 3.141 6.058 1.00 92.19 95 LEU A CA 1
ATOM 779 C C . LEU A 1 95 ? 3.310 3.807 5.234 1.00 92.19 95 LEU A C 1
ATOM 781 O O . LEU A 1 95 ? 3.366 5.037 5.193 1.00 92.19 95 LEU A O 1
ATOM 785 N N . TRP A 1 96 ? 4.153 3.019 4.587 1.00 94.12 96 TRP A N 1
ATOM 786 C CA . TRP A 1 96 ? 5.262 3.553 3.811 1.00 94.12 96 TRP A CA 1
ATOM 787 C C . TRP A 1 96 ? 5.458 2.740 2.543 1.00 94.12 96 TRP A C 1
ATOM 789 O O . TRP A 1 96 ? 5.701 1.538 2.611 1.00 94.12 96 TRP A O 1
ATOM 799 N N . PHE A 1 97 ? 5.319 3.408 1.405 1.00 97.38 97 PHE A N 1
ATOM 800 C CA . PHE A 1 97 ? 5.753 2.908 0.112 1.00 97.38 97 PHE A CA 1
ATOM 801 C C . PHE A 1 97 ? 7.135 3.475 -0.217 1.00 97.38 97 PHE A C 1
ATOM 803 O O . PHE A 1 97 ? 7.313 4.694 -0.182 1.00 97.38 97 PHE A O 1
ATOM 810 N N . HIS A 1 98 ? 8.072 2.587 -0.519 1.00 97.69 98 HIS A N 1
ATOM 811 C CA . HIS A 1 98 ? 9.429 2.898 -0.944 1.00 97.69 98 HIS A CA 1
ATOM 812 C C . HIS A 1 98 ? 9.675 2.290 -2.325 1.00 97.69 98 HIS A C 1
ATOM 814 O O . HIS A 1 98 ? 9.319 1.125 -2.535 1.00 97.69 98 HIS A O 1
ATOM 820 N N . SER A 1 99 ? 10.301 3.053 -3.219 1.00 98.31 99 SER A N 1
ATOM 821 C CA . SER A 1 99 ? 10.846 2.564 -4.486 1.00 98.31 99 SER A CA 1
ATOM 822 C C . SER A 1 99 ? 12.328 2.909 -4.625 1.00 98.31 99 SER A C 1
ATOM 824 O O . SER A 1 99 ? 12.758 3.986 -4.207 1.00 98.31 99 SER A O 1
ATOM 826 N N . ASP A 1 100 ? 13.108 2.016 -5.229 1.00 98.06 100 ASP A N 1
ATOM 827 C CA . ASP A 1 100 ? 14.514 2.247 -5.550 1.00 98.06 100 ASP A CA 1
ATOM 828 C C . ASP A 1 100 ? 14.683 2.825 -6.970 1.00 98.06 100 ASP A C 1
ATOM 830 O O . ASP A 1 100 ? 13.727 3.274 -7.613 1.00 98.06 100 ASP A O 1
ATOM 834 N N . SER A 1 101 ? 15.922 2.890 -7.459 1.00 97.31 101 SER A N 1
ATOM 835 C CA . SER A 1 101 ? 16.237 3.414 -8.792 1.00 97.31 101 SER A CA 1
ATOM 836 C C . SER A 1 101 ? 15.963 2.429 -9.934 1.00 97.31 101 SER A C 1
ATOM 838 O O . SER A 1 101 ? 16.221 2.771 -11.089 1.00 97.31 101 SER A O 1
ATOM 840 N N . SER A 1 102 ? 15.494 1.215 -9.630 1.00 93.81 102 SER A N 1
ATOM 841 C CA . SER A 1 102 ? 15.432 0.085 -10.553 1.00 93.81 102 SER A CA 1
ATOM 842 C C . SER A 1 102 ? 14.037 -0.141 -11.150 1.00 93.81 102 SER A C 1
ATOM 844 O O . SER A 1 102 ? 13.583 0.734 -11.870 1.00 93.81 102 SER A O 1
ATOM 846 N N . ILE A 1 103 ? 13.382 -1.295 -10.997 1.00 96.88 103 ILE A N 1
ATOM 847 C CA . ILE A 1 103 ? 12.188 -1.672 -11.783 1.00 96.88 103 ILE A CA 1
ATOM 848 C C . ILE A 1 103 ? 10.912 -1.073 -11.183 1.00 96.88 103 ILE A C 1
ATOM 850 O O . ILE A 1 103 ? 10.474 -1.506 -10.126 1.00 96.88 103 ILE A O 1
ATOM 854 N N . GLN A 1 104 ? 10.222 -0.192 -11.912 1.00 97.75 104 GLN A N 1
ATOM 855 C CA . GLN A 1 104 ? 8.884 0.270 -11.525 1.00 97.75 104 GLN A CA 1
ATOM 856 C C . GLN A 1 104 ? 7.782 -0.608 -12.131 1.00 97.75 104 GLN A C 1
ATOM 858 O O . GLN A 1 104 ? 7.877 -1.100 -13.258 1.00 97.75 104 GLN A O 1
ATOM 863 N N . ARG A 1 105 ? 6.707 -0.796 -11.367 1.00 97.81 105 ARG A N 1
ATOM 864 C CA . ARG A 1 105 ? 5.504 -1.551 -11.742 1.00 97.81 105 ARG A CA 1
ATOM 865 C C . ARG A 1 105 ? 4.258 -0.679 -11.616 1.00 97.81 105 ARG A C 1
ATOM 867 O O . ARG A 1 105 ? 4.381 0.533 -11.454 1.00 97.81 105 ARG A O 1
ATOM 874 N N . ARG A 1 106 ? 3.056 -1.254 -11.720 1.00 97.69 106 ARG A N 1
ATOM 875 C CA . ARG A 1 106 ? 1.825 -0.447 -11.728 1.00 97.69 106 ARG A CA 1
ATOM 876 C C . ARG A 1 106 ? 1.567 0.286 -10.411 1.00 97.69 106 ARG A C 1
ATOM 878 O O . ARG A 1 106 ? 1.048 1.396 -10.435 1.00 97.69 106 ARG A O 1
ATOM 885 N N . GLY A 1 107 ? 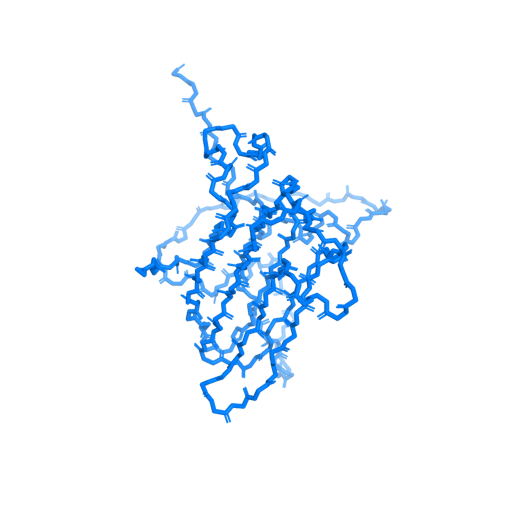2.012 -0.269 -9.283 1.00 97.56 107 GLY A N 1
ATOM 886 C CA . GLY A 1 107 ? 2.012 0.399 -7.985 1.00 97.56 107 GLY A CA 1
ATOM 887 C C . GLY A 1 107 ? 0.927 -0.075 -7.042 1.00 97.56 107 GLY A C 1
ATOM 888 O O . GLY A 1 107 ? 0.606 -1.262 -6.972 1.00 97.56 107 GLY A O 1
ATOM 889 N N . ILE A 1 108 ? 0.429 0.857 -6.235 1.00 97.50 108 ILE A N 1
ATOM 890 C CA . ILE A 1 108 ? -0.513 0.568 -5.157 1.00 97.50 108 ILE A CA 1
ATOM 891 C C . ILE A 1 108 ? -1.736 1.441 -5.350 1.00 97.50 108 ILE A C 1
ATOM 893 O O . ILE A 1 108 ? -1.615 2.657 -5.464 1.00 97.50 108 ILE A O 1
ATOM 897 N N . PHE A 1 109 ? -2.910 0.827 -5.290 1.00 95.38 109 PHE A N 1
ATOM 898 C CA . PHE A 1 109 ? -4.168 1.519 -5.075 1.00 95.38 109 PHE A CA 1
ATOM 899 C C . PHE A 1 109 ? -4.989 0.737 -4.057 1.00 95.38 109 PHE A C 1
ATOM 901 O O . PHE A 1 109 ? -5.380 -0.409 -4.268 1.00 95.38 109 PHE A O 1
ATOM 908 N N . ALA A 1 110 ? -5.235 1.368 -2.918 1.00 92.94 110 ALA A N 1
ATOM 909 C CA . ALA A 1 110 ? -5.954 0.782 -1.812 1.00 92.94 110 ALA A CA 1
ATOM 910 C C . ALA A 1 110 ? -6.922 1.776 -1.186 1.00 92.94 110 ALA A C 1
ATOM 912 O O . ALA A 1 110 ? -6.728 2.995 -1.204 1.00 92.94 110 ALA A O 1
ATOM 913 N N . ARG A 1 111 ? -7.956 1.221 -0.568 1.00 89.19 111 ARG A N 1
ATOM 914 C CA . ARG A 1 111 ? -8.905 1.941 0.275 1.00 89.19 111 ARG A CA 1
ATOM 915 C C . ARG A 1 111 ? -8.736 1.476 1.703 1.00 89.19 111 ARG A C 1
ATOM 917 O O . ARG A 1 111 ? -8.426 0.311 1.950 1.00 89.19 111 ARG A O 1
ATOM 924 N N . TYR A 1 112 ? -8.964 2.372 2.649 1.00 87.25 112 TYR A N 1
ATOM 925 C CA . TYR A 1 112 ? -9.032 1.984 4.046 1.00 87.25 112 TYR A CA 1
ATOM 926 C C . TYR A 1 112 ? -10.298 2.505 4.717 1.00 87.25 112 TYR A C 1
ATOM 928 O O . TYR A 1 112 ? -10.800 3.581 4.391 1.00 87.25 112 TYR A O 1
ATOM 936 N N . CYS A 1 113 ? -10.779 1.734 5.687 1.00 83.44 113 CYS A N 1
ATOM 937 C CA . CYS A 1 113 ? -11.882 2.094 6.566 1.00 83.44 113 CYS A CA 1
ATOM 938 C C . CYS A 1 113 ? -11.607 1.599 8.001 1.00 83.44 113 CYS A C 1
ATOM 940 O O . CYS A 1 113 ? -10.713 0.781 8.254 1.00 83.44 113 CYS A O 1
ATOM 942 N N . PHE A 1 114 ? -12.364 2.110 8.975 1.00 83.88 114 PHE A N 1
ATOM 943 C CA . PHE A 1 114 ? -12.261 1.696 10.376 1.00 83.88 114 PHE A CA 1
ATOM 944 C C . PHE A 1 114 ? -13.399 0.749 10.765 1.00 83.88 114 PHE A C 1
ATOM 946 O O . PHE A 1 114 ? -14.572 1.056 10.571 1.00 83.88 114 PHE A O 1
ATOM 953 N N . ARG A 1 115 ? -13.065 -0.389 11.389 1.00 80.25 115 ARG A N 1
ATOM 954 C CA . ARG A 1 115 ? -14.053 -1.374 11.864 1.00 80.25 115 ARG A CA 1
ATOM 955 C C . ARG A 1 115 ? -14.033 -1.496 13.383 1.00 80.25 115 ARG A C 1
ATOM 957 O O . ARG A 1 115 ? -12.988 -1.772 13.973 1.00 80.25 115 ARG A O 1
ATOM 964 N N . ARG A 1 116 ? -15.195 -1.365 14.023 1.00 77.69 116 ARG A N 1
ATOM 965 C CA . ARG A 1 116 ? -15.343 -1.528 15.477 1.00 77.69 116 ARG A CA 1
ATOM 966 C C . ARG A 1 116 ? -14.929 -2.936 15.919 1.00 77.69 116 ARG A C 1
ATOM 968 O O . ARG A 1 116 ? -15.226 -3.922 15.248 1.00 77.69 116 ARG A O 1
ATOM 975 N N . ILE A 1 117 ? -14.231 -3.034 17.045 1.00 76.56 117 ILE A N 1
ATOM 976 C CA . ILE A 1 117 ? -13.872 -4.308 17.674 1.00 76.56 117 ILE A CA 1
ATOM 977 C C . ILE A 1 117 ? -15.051 -4.718 18.567 1.00 76.56 117 ILE A C 1
ATOM 979 O O . ILE A 1 117 ? -15.390 -3.990 19.500 1.00 76.56 117 ILE A O 1
ATOM 983 N N . SER A 1 118 ? -15.706 -5.849 18.288 1.00 65.31 118 SER A N 1
ATOM 984 C CA . SER A 1 118 ? -16.779 -6.370 19.144 1.00 65.31 118 SER A CA 1
ATOM 985 C C . SER A 1 118 ? -16.191 -6.903 20.451 1.00 65.31 118 SER A C 1
ATOM 987 O O . SER A 1 118 ? -15.466 -7.897 20.452 1.00 65.31 118 SER A O 1
ATOM 989 N N . THR A 1 119 ? -16.490 -6.258 21.573 1.00 55.34 119 THR A N 1
ATOM 990 C CA . TH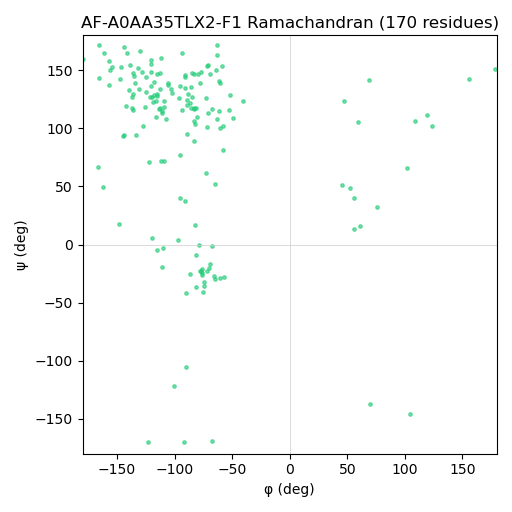R A 1 119 ? -16.254 -6.820 22.908 1.00 55.34 119 THR A CA 1
ATOM 991 C C . THR A 1 119 ? -17.485 -7.627 23.310 1.00 55.34 119 THR A C 1
ATOM 993 O O . THR A 1 119 ? -18.595 -7.111 23.199 1.00 55.34 119 THR A O 1
ATOM 996 N N . ASN A 1 120 ? -17.312 -8.874 23.757 1.00 53.75 120 ASN A N 1
ATOM 997 C CA . ASN A 1 120 ? -18.406 -9.686 24.296 1.00 53.75 120 ASN A CA 1
ATOM 998 C C . ASN A 1 120 ? -19.050 -8.968 2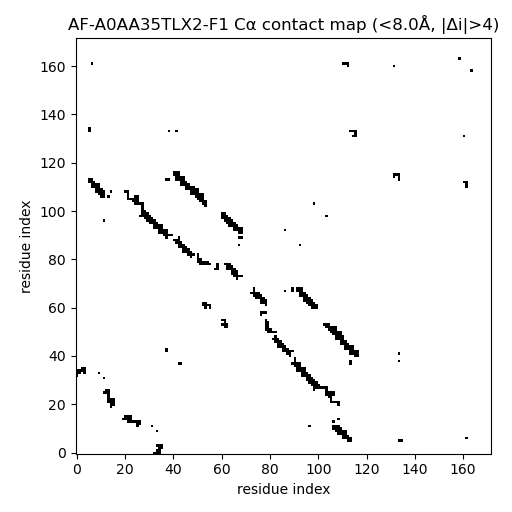5.493 1.00 53.75 120 ASN A C 1
ATOM 1000 O O . ASN A 1 120 ? -18.518 -8.991 26.597 1.00 53.75 120 ASN A O 1
ATOM 1004 N N . SER A 1 121 ? -20.202 -8.345 25.270 1.00 43.81 121 SER A N 1
ATOM 1005 C CA . SER A 1 121 ? -21.154 -7.968 26.308 1.00 43.81 121 SER A CA 1
ATOM 1006 C C . SER A 1 121 ? -22.541 -8.306 25.783 1.00 43.81 121 SER A C 1
ATOM 1008 O O . SER A 1 121 ? -22.902 -7.948 24.664 1.00 43.81 121 SER A O 1
ATOM 1010 N N . SER A 1 122 ? -23.269 -9.061 26.587 1.00 47.62 122 SER A N 1
ATOM 1011 C CA . SER A 1 122 ? -24.523 -9.770 26.352 1.00 47.62 122 SER A CA 1
ATOM 1012 C C . SER A 1 122 ? -25.745 -8.885 26.052 1.00 47.62 122 SER A C 1
ATOM 1014 O O . SER A 1 122 ? -26.796 -9.061 26.654 1.00 47.62 122 SER A O 1
ATOM 1016 N N . GLU A 1 123 ? -25.651 -7.976 25.083 1.00 51.00 123 GLU A N 1
ATOM 1017 C CA . GLU A 1 123 ? -26.775 -7.180 24.582 1.00 51.00 123 GLU A CA 1
ATOM 1018 C C . GLU A 1 123 ? -26.641 -6.933 23.079 1.00 51.00 123 GLU A C 1
ATOM 1020 O O . GLU A 1 123 ? -26.015 -5.965 22.646 1.00 51.00 123 GLU A O 1
ATOM 1025 N N . GLN A 1 124 ? -27.259 -7.796 22.270 1.00 46.91 124 GLN A N 1
ATOM 1026 C CA . GLN A 1 124 ? -27.816 -7.404 20.968 1.00 46.91 124 GLN A CA 1
ATOM 1027 C C . GLN A 1 124 ? -28.743 -8.498 20.420 1.00 46.91 124 GLN A C 1
ATOM 1029 O O . GLN A 1 124 ? -28.499 -9.130 19.395 1.00 46.91 124 GLN A O 1
ATOM 1034 N N . ARG A 1 125 ? -29.870 -8.705 21.112 1.00 44.81 125 ARG A N 1
ATOM 1035 C CA . ARG A 1 125 ? -31.084 -9.196 20.451 1.00 44.81 125 ARG A CA 1
ATOM 1036 C C . ARG A 1 125 ? -31.651 -8.042 19.619 1.00 44.81 125 ARG A C 1
ATOM 1038 O O . ARG A 1 125 ? -31.901 -6.975 20.157 1.00 44.81 125 ARG A O 1
ATOM 1045 N N . GLN A 1 126 ? -31.868 -8.302 18.331 1.00 43.06 126 GLN A N 1
ATOM 1046 C CA . GLN A 1 126 ? -32.647 -7.499 17.380 1.00 43.06 126 GLN A CA 1
ATOM 1047 C C . GLN A 1 126 ? -32.196 -6.048 17.145 1.00 43.06 126 GLN A C 1
ATOM 1049 O O . GLN A 1 126 ? -32.553 -5.111 17.844 1.00 43.06 126 GLN A O 1
ATOM 1054 N N . THR A 1 127 ? -31.575 -5.808 15.999 1.00 32.03 127 THR A N 1
ATOM 1055 C CA . THR A 1 127 ? -32.267 -5.332 14.787 1.00 32.03 127 THR A CA 1
ATOM 1056 C C . THR A 1 127 ? -31.213 -5.135 13.702 1.00 32.03 127 THR A C 1
ATOM 1058 O O . THR A 1 127 ? -30.049 -4.886 13.987 1.00 32.03 127 THR A O 1
ATOM 1061 N N . MET A 1 128 ? -31.614 -5.285 12.443 1.00 40.16 128 MET A N 1
ATOM 1062 C CA . MET A 1 128 ? -30.843 -4.900 11.262 1.00 40.16 128 MET A CA 1
ATOM 1063 C C . MET A 1 128 ? -30.507 -3.398 11.330 1.00 40.16 128 MET A C 1
ATOM 1065 O O . MET A 1 128 ? -31.228 -2.565 10.783 1.00 40.16 128 MET A O 1
ATOM 1069 N N . GLN A 1 129 ? -29.468 -3.051 12.086 1.00 37.16 129 GLN A N 1
ATOM 1070 C CA . GLN A 1 129 ? -29.055 -1.690 12.389 1.00 37.16 129 GLN A CA 1
ATOM 1071 C C . GLN A 1 129 ? -27.576 -1.586 12.032 1.00 37.16 129 GLN A C 1
ATOM 1073 O O . GLN A 1 129 ? -26.713 -2.089 12.749 1.00 37.16 129 GLN A O 1
ATOM 1078 N N . LEU A 1 130 ? -27.301 -0.973 10.876 1.00 41.00 130 LEU A N 1
ATOM 1079 C CA . LEU A 1 130 ? -25.964 -0.534 10.499 1.00 41.00 130 LEU A CA 1
ATOM 1080 C C . LEU A 1 130 ? -25.369 0.255 11.676 1.00 41.00 130 LEU A C 1
ATOM 1082 O O . LEU A 1 130 ? -25.819 1.360 11.967 1.00 41.00 130 LEU A O 1
ATOM 1086 N N . ARG A 1 131 ? -24.382 -0.321 12.363 1.00 36.31 131 ARG A N 1
ATOM 1087 C CA . ARG A 1 131 ? -23.500 0.386 13.296 1.00 36.31 131 ARG A CA 1
ATOM 1088 C C . ARG A 1 131 ? -22.111 0.468 12.663 1.00 36.31 131 ARG A C 1
ATOM 1090 O O . ARG A 1 131 ? -21.195 -0.230 13.090 1.00 36.31 131 ARG A O 1
ATOM 1097 N N . CYS A 1 132 ? -21.960 1.301 11.636 1.00 45.25 132 CYS A N 1
ATOM 1098 C CA . CYS A 1 132 ? -20.648 1.791 11.206 1.00 45.25 132 CYS A CA 1
ATOM 1099 C C . CYS A 1 132 ? -20.440 3.161 11.876 1.00 45.25 132 CYS A C 1
ATOM 1101 O O . CYS A 1 132 ? -20.615 4.173 11.227 1.00 45.25 132 CYS A O 1
ATOM 1103 N N . ASP A 1 133 ? -20.094 3.201 13.171 1.00 55.59 133 ASP A N 1
ATOM 1104 C CA . ASP A 1 133 ? -19.734 4.465 13.845 1.00 55.59 133 ASP A CA 1
ATOM 1105 C C . ASP A 1 133 ? -18.326 4.384 14.444 1.00 55.59 133 ASP A C 1
ATOM 1107 O O . ASP A 1 133 ? -18.124 4.313 15.658 1.00 55.59 133 ASP A O 1
ATOM 1111 N N . CYS A 1 134 ? -17.345 4.375 13.541 1.00 54.19 134 CYS A N 1
ATOM 1112 C CA . CYS A 1 134 ? -16.033 4.989 13.765 1.00 54.19 134 CYS A CA 1
ATOM 1113 C C . CYS A 1 134 ? -15.985 6.411 13.130 1.00 54.19 134 CYS A C 1
ATOM 1115 O O . CYS A 1 134 ? -14.948 7.066 13.199 1.00 54.19 134 CYS A O 1
ATOM 1117 N N . ASN A 1 135 ? -17.113 6.896 12.570 1.00 52.72 135 ASN A N 1
ATOM 1118 C CA . ASN A 1 135 ? -17.272 8.158 11.833 1.00 52.72 135 ASN A CA 1
ATOM 1119 C C . ASN A 1 135 ? -18.139 9.162 12.619 1.00 52.72 135 ASN A C 1
ATOM 1121 O O . ASN A 1 135 ? -19.269 9.446 12.232 1.00 52.72 135 ASN A O 1
ATOM 1125 N N . LEU A 1 136 ? -17.641 9.745 13.716 1.00 46.59 136 LEU A N 1
ATOM 1126 C CA . LEU A 1 136 ? -18.262 10.974 14.230 1.00 46.59 136 LEU A CA 1
ATOM 1127 C C . LEU A 1 136 ? -17.714 12.179 13.468 1.00 46.59 136 LEU A C 1
ATOM 1129 O O . LEU A 1 136 ? -16.728 12.800 13.854 1.00 46.59 136 LEU A O 1
ATOM 1133 N N . GLY A 1 137 ? -18.418 12.458 12.372 1.00 32.59 137 GLY A N 1
ATOM 1134 C CA . GLY A 1 137 ? -18.337 13.654 11.548 1.00 32.59 137 GLY A CA 1
ATOM 1135 C C . GLY A 1 137 ? -19.577 13.810 10.656 1.00 32.59 137 GLY A C 1
ATOM 1136 O O . GLY A 1 137 ? -19.415 14.004 9.462 1.00 32.59 137 GLY A O 1
ATOM 1137 N N . GLY A 1 138 ? -20.800 13.704 11.207 1.00 28.66 138 GLY A N 1
ATOM 1138 C CA . GLY A 1 138 ? -22.008 14.285 10.582 1.00 28.66 138 GLY A CA 1
ATOM 1139 C C . GLY A 1 138 ? -23.206 13.365 10.264 1.00 28.66 138 GLY A C 1
ATOM 1140 O O . GLY A 1 138 ? -23.231 12.704 9.239 1.00 28.66 138 GLY A O 1
ATOM 1141 N N . SER A 1 139 ? -24.224 13.452 11.133 1.00 30.42 139 SER A N 1
ATOM 1142 C CA . SER A 1 139 ? -25.696 13.342 10.968 1.00 30.42 139 SER A CA 1
ATOM 1143 C C . SER A 1 139 ? -26.388 12.213 10.164 1.00 30.42 139 SER A C 1
ATOM 1145 O O . SER A 1 139 ? -26.264 12.069 8.953 1.00 30.42 139 SER A O 1
ATOM 1147 N N . HIS A 1 140 ? -27.292 11.520 10.869 1.00 36.72 140 HIS A N 1
ATOM 1148 C CA . HIS A 1 140 ? -28.298 10.557 10.401 1.00 36.72 140 HIS A CA 1
ATOM 1149 C C . HIS A 1 140 ? -29.398 11.127 9.473 1.00 36.72 140 HIS A C 1
ATOM 1151 O O . HIS A 1 140 ? -29.877 12.237 9.688 1.00 36.72 140 HIS A O 1
ATOM 1157 N N . THR A 1 141 ? -29.914 10.276 8.564 1.00 29.11 141 THR A N 1
ATOM 1158 C CA . THR A 1 141 ? -31.332 9.961 8.170 1.00 29.11 141 THR A CA 1
ATOM 1159 C C . THR A 1 141 ? -31.313 9.405 6.721 1.00 29.11 141 THR A C 1
ATOM 1161 O O . THR A 1 141 ? -30.499 9.851 5.937 1.00 29.11 141 THR A O 1
ATOM 1164 N N . ARG A 1 142 ? -32.078 8.415 6.218 1.00 39.94 142 ARG A N 1
ATOM 1165 C CA . ARG A 1 142 ? -33.371 7.775 6.541 1.00 39.94 142 ARG A CA 1
ATOM 1166 C C . ARG A 1 142 ? -33.465 6.386 5.833 1.00 39.94 142 ARG A C 1
ATOM 1168 O O . ARG A 1 142 ? -32.708 6.092 4.920 1.00 39.94 142 ARG A O 1
ATOM 1175 N N . ARG A 1 143 ? -34.421 5.545 6.261 1.00 42.44 143 ARG A N 1
ATOM 1176 C CA . ARG A 1 143 ? -34.685 4.125 5.885 1.00 42.44 143 ARG A CA 1
ATOM 1177 C C . ARG A 1 143 ? -35.241 3.877 4.461 1.00 42.44 143 ARG A C 1
ATOM 1179 O O . ARG A 1 143 ? -36.130 4.614 4.048 1.00 42.44 143 ARG A O 1
ATOM 1186 N N . ARG A 1 144 ? -34.999 2.671 3.904 1.00 38.97 144 ARG A N 1
ATOM 1187 C CA . ARG A 1 144 ? -36.066 1.734 3.447 1.00 38.97 144 ARG A CA 1
ATOM 1188 C C . ARG A 1 144 ? -35.587 0.266 3.386 1.00 38.97 144 ARG A C 1
ATOM 1190 O O . ARG A 1 144 ? -34.472 -0.012 2.973 1.00 38.97 144 ARG A O 1
ATOM 1197 N N . ARG A 1 145 ? -36.443 -0.648 3.868 1.00 40.03 145 ARG A N 1
ATOM 1198 C CA . ARG A 1 145 ? -36.301 -2.121 3.896 1.00 40.03 145 ARG A CA 1
ATOM 1199 C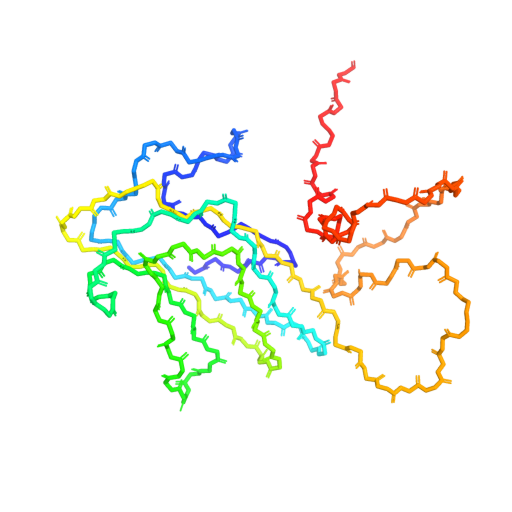 C . ARG A 1 145 ? -36.770 -2.735 2.569 1.00 40.03 145 ARG A C 1
ATOM 1201 O O . ARG A 1 145 ? -37.814 -2.302 2.097 1.00 40.03 145 ARG A O 1
ATOM 1208 N N . GLN A 1 146 ? -36.157 -3.840 2.134 1.00 32.91 146 GLN A N 1
ATOM 1209 C CA . GLN A 1 146 ? -36.837 -5.139 1.952 1.00 32.91 146 GLN A CA 1
ATOM 1210 C C . GLN A 1 146 ? -35.815 -6.285 1.797 1.00 32.91 146 GLN A C 1
ATOM 1212 O O . GLN A 1 146 ? -34.718 -6.087 1.289 1.00 32.91 146 GLN A O 1
ATOM 1217 N N . LEU A 1 147 ? -36.167 -7.445 2.359 1.00 44.09 147 LEU A N 1
ATOM 1218 C CA . LEU A 1 147 ? -35.377 -8.676 2.503 1.00 44.09 147 LEU A CA 1
ATOM 1219 C C . LEU A 1 147 ? -35.634 -9.658 1.342 1.00 44.09 147 LEU A C 1
ATOM 1221 O O . LEU A 1 147 ? -36.699 -9.583 0.741 1.00 44.09 147 LEU A O 1
ATOM 1225 N N . GLN A 1 148 ? -34.732 -10.650 1.228 1.00 30.95 148 GLN A N 1
ATOM 1226 C CA . GLN A 1 148 ? -34.875 -12.028 0.690 1.00 30.95 148 GLN A CA 1
ATOM 1227 C C . GLN A 1 148 ? -34.200 -12.320 -0.665 1.00 30.95 148 GLN A C 1
ATOM 1229 O O . GLN A 1 148 ? -34.718 -11.966 -1.714 1.00 30.95 148 GLN A O 1
ATOM 1234 N N . ASN A 1 149 ? -33.084 -13.065 -0.664 1.00 28.44 149 ASN A N 1
ATOM 1235 C CA . ASN A 1 149 ? -33.075 -14.533 -0.799 1.00 28.44 149 ASN A CA 1
ATOM 1236 C C . ASN A 1 149 ? -31.645 -15.115 -0.759 1.00 28.44 149 ASN A C 1
ATOM 1238 O O . ASN A 1 149 ? -30.659 -14.398 -0.890 1.00 28.44 149 ASN A O 1
ATOM 1242 N N . GLN A 1 150 ? -31.566 -16.410 -0.452 1.00 38.88 150 GLN A N 1
ATOM 1243 C CA . GLN A 1 150 ? -30.376 -17.170 -0.062 1.00 38.88 150 GLN A CA 1
ATOM 1244 C C . GLN A 1 150 ? -29.459 -17.537 -1.242 1.00 38.88 150 GLN A C 1
ATOM 1246 O O . GLN A 1 150 ? -29.947 -17.855 -2.321 1.00 38.88 150 GLN A O 1
ATOM 1251 N N . GLY A 1 151 ? -28.146 -17.608 -0.979 1.00 32.72 151 GLY A N 1
ATOM 1252 C CA . GLY A 1 151 ? -27.158 -18.279 -1.834 1.00 32.72 151 GLY A CA 1
ATOM 1253 C C . GLY A 1 151 ? -26.060 -17.358 -2.374 1.00 32.72 151 GLY A C 1
ATOM 1254 O O . GLY A 1 151 ? -26.314 -16.544 -3.249 1.00 32.72 151 GLY A O 1
ATOM 1255 N N . MET A 1 152 ? -24.832 -17.565 -1.883 1.00 32.16 152 MET A N 1
ATOM 1256 C CA . MET A 1 152 ? -23.577 -16.867 -2.218 1.00 32.16 152 MET A CA 1
ATOM 1257 C C . MET A 1 152 ? -23.432 -15.400 -1.780 1.00 32.16 152 MET A C 1
ATOM 1259 O O . MET A 1 152 ? -24.334 -14.584 -1.896 1.00 32.16 152 MET A O 1
ATOM 1263 N N . HIS A 1 153 ? -22.202 -15.087 -1.354 1.00 31.91 153 HIS A N 1
ATOM 1264 C CA . HIS A 1 153 ? -21.613 -13.759 -1.132 1.00 31.91 153 HIS A CA 1
ATOM 1265 C C . HIS A 1 153 ? -21.512 -13.230 0.303 1.00 31.91 153 HIS A C 1
ATOM 1267 O O . HIS A 1 153 ? -21.994 -12.152 0.643 1.00 31.91 153 HIS A O 1
ATOM 1273 N N . VAL A 1 154 ? -20.682 -13.905 1.100 1.00 36.16 154 VAL A N 1
ATOM 1274 C CA . VAL A 1 154 ? -20.022 -13.280 2.262 1.00 36.16 154 VAL A CA 1
ATOM 1275 C C . VAL A 1 154 ? -18.960 -12.244 1.820 1.00 36.16 154 VAL A 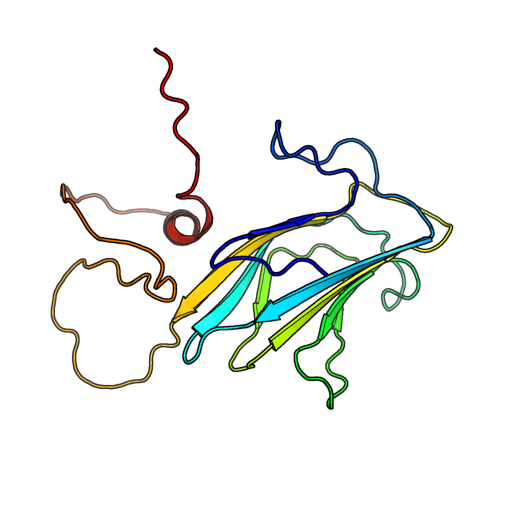C 1
ATOM 1277 O O . VAL A 1 154 ? -18.613 -11.358 2.592 1.00 36.16 154 VAL A O 1
ATOM 1280 N N . ALA A 1 155 ? -18.517 -12.259 0.553 1.00 33.34 155 ALA A N 1
ATOM 1281 C CA . ALA A 1 155 ? -17.592 -11.260 -0.002 1.00 33.34 155 ALA A CA 1
ATOM 1282 C C . ALA A 1 155 ? -18.266 -9.941 -0.457 1.00 33.34 155 ALA A C 1
ATOM 1284 O O . ALA A 1 155 ? -17.701 -8.876 -0.226 1.00 33.34 155 ALA A O 1
ATOM 1285 N N . LEU A 1 156 ? -19.487 -9.957 -1.025 1.00 34.09 156 LEU A N 1
ATOM 1286 C CA . LEU A 1 156 ? -20.134 -8.711 -1.496 1.00 34.09 156 LEU A CA 1
ATOM 1287 C C . LEU A 1 156 ? -20.763 -7.857 -0.384 1.00 34.09 156 LEU A C 1
ATOM 1289 O O . LEU A 1 156 ? -20.898 -6.651 -0.562 1.00 34.09 156 LEU A O 1
ATOM 1293 N N . GLN A 1 157 ? -21.118 -8.418 0.777 1.00 34.88 157 GLN A N 1
ATOM 1294 C CA . GLN A 1 157 ? -21.645 -7.600 1.885 1.00 34.88 157 GLN A CA 1
ATOM 1295 C C . GLN A 1 157 ? -20.550 -6.832 2.649 1.00 34.88 157 GLN A C 1
ATOM 1297 O O . GLN A 1 157 ? -20.834 -5.791 3.239 1.00 34.88 157 GLN A O 1
ATOM 1302 N N . MET A 1 158 ? -19.298 -7.299 2.596 1.00 37.94 158 MET A N 1
ATOM 1303 C CA . MET A 1 158 ? -18.128 -6.670 3.235 1.00 37.94 158 MET A CA 1
ATOM 1304 C C . MET A 1 158 ? -17.628 -5.427 2.482 1.00 37.94 158 MET A C 1
ATOM 1306 O O . MET A 1 158 ? -16.986 -4.554 3.062 1.00 37.94 158 MET A O 1
ATOM 1310 N N . LEU A 1 159 ? -17.976 -5.337 1.199 1.00 41.31 159 LEU A N 1
ATOM 1311 C CA . LEU A 1 159 ? -17.632 -4.248 0.296 1.00 41.31 159 LEU A CA 1
ATOM 1312 C C . LEU A 1 159 ? -18.411 -2.956 0.615 1.00 41.31 159 LEU A C 1
ATOM 1314 O O . LEU A 1 159 ? -17.948 -1.861 0.325 1.00 41.31 159 LEU A O 1
ATOM 1318 N N . ASN A 1 160 ? -19.569 -3.049 1.278 1.00 41.91 160 ASN A N 1
ATOM 1319 C CA . ASN A 1 160 ? -20.483 -1.914 1.429 1.00 41.91 160 ASN A CA 1
ATOM 1320 C C . ASN A 1 160 ? -20.048 -0.835 2.440 1.00 41.91 160 ASN A C 1
ATOM 1322 O O . ASN A 1 160 ? -20.334 0.321 2.175 1.00 41.91 160 ASN A O 1
ATOM 1326 N N . CYS A 1 161 ? -19.343 -1.118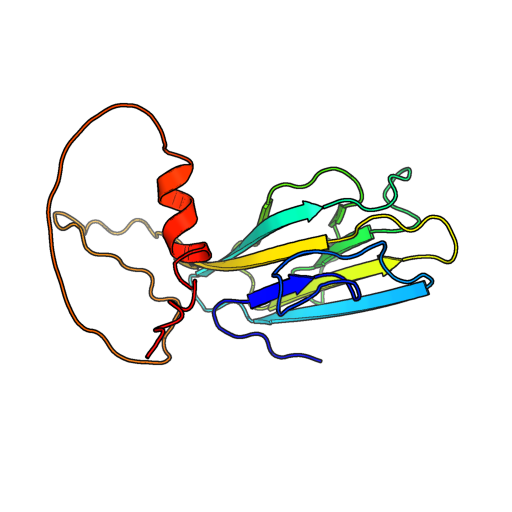 3.549 1.00 44.75 161 CYS A N 1
ATOM 1327 C CA . CYS A 1 161 ? -18.825 -0.012 4.399 1.00 44.75 161 CYS A CA 1
ATOM 1328 C C . CYS A 1 161 ? -17.509 0.599 3.870 1.00 44.75 161 CYS A C 1
ATOM 1330 O O . CYS A 1 161 ? -17.101 1.625 4.386 1.00 44.75 161 CYS A O 1
ATOM 1332 N N . CYS A 1 162 ? -16.861 0.015 2.852 1.00 44.50 162 CYS A N 1
ATOM 1333 C CA . CYS A 1 162 ? -15.620 0.546 2.259 1.00 44.50 162 CYS A CA 1
ATOM 1334 C C . CYS A 1 162 ? -15.829 1.083 0.805 1.00 44.50 162 CYS A C 1
ATOM 1336 O O . CYS A 1 162 ? -15.022 1.885 0.343 1.00 44.50 162 CYS A O 1
ATOM 1338 N N . LEU A 1 163 ? -16.907 0.696 0.088 1.00 43.88 163 LEU A N 1
ATOM 1339 C CA . LEU A 1 163 ? -17.270 1.166 -1.271 1.00 43.88 163 LEU A CA 1
ATOM 1340 C C . LEU A 1 163 ? -18.584 1.973 -1.373 1.00 43.88 163 LEU A C 1
ATOM 1342 O O . LEU A 1 163 ? -18.891 2.471 -2.458 1.00 43.88 163 LEU A O 1
ATOM 1346 N N . ALA A 1 164 ? -19.380 2.132 -0.305 1.00 41.97 164 ALA A N 1
ATOM 1347 C CA . ALA A 1 164 ? -20.636 2.906 -0.377 1.00 41.97 164 ALA A CA 1
ATOM 1348 C C . ALA A 1 164 ? -20.446 4.419 -0.609 1.00 41.97 164 ALA A C 1
ATOM 1350 O O . ALA A 1 164 ? -21.427 5.143 -0.758 1.00 41.97 164 ALA A O 1
ATOM 1351 N N . SER A 1 165 ? -19.210 4.904 -0.700 1.00 39.19 165 SER A N 1
ATOM 1352 C CA . SER A 1 165 ? -18.846 6.282 -1.029 1.00 39.19 165 SER A CA 1
ATOM 1353 C C . SER A 1 165 ? -18.548 6.477 -2.527 1.00 39.19 165 SER A C 1
ATOM 1355 O O . SER A 1 165 ? -17.654 7.235 -2.900 1.00 39.19 165 SER A O 1
ATOM 1357 N N . ARG A 1 166 ? -19.317 5.842 -3.428 1.00 35.69 166 ARG A N 1
ATOM 1358 C CA . ARG A 1 166 ? -19.455 6.376 -4.796 1.00 35.69 166 ARG A CA 1
ATOM 1359 C C . ARG A 1 166 ? -20.233 7.697 -4.697 1.00 35.69 166 ARG A C 1
ATOM 1361 O O . ARG A 1 166 ? -21.401 7.645 -4.304 1.00 35.69 166 ARG A O 1
ATOM 1368 N N . PRO A 1 167 ? -19.672 8.868 -5.057 1.00 32.38 167 PRO A N 1
ATOM 1369 C CA . PRO A 1 167 ? -20.512 10.024 -5.317 1.00 32.38 167 PRO A CA 1
ATOM 1370 C C . PRO A 1 167 ? -21.418 9.642 -6.485 1.00 32.38 167 PRO A C 1
ATOM 1372 O O . PRO A 1 167 ? -20.954 9.352 -7.586 1.00 32.38 167 PRO A O 1
ATOM 1375 N N . SER A 1 168 ? -22.722 9.569 -6.230 1.00 30.86 168 SER A N 1
ATOM 1376 C CA . SER A 1 168 ? -23.685 9.555 -7.321 1.00 30.86 168 SER A CA 1
ATOM 1377 C C . SER A 1 168 ? -23.524 10.900 -8.018 1.00 30.86 168 SER A C 1
ATOM 1379 O O . SER A 1 168 ? -23.862 11.930 -7.437 1.00 30.86 168 SER A O 1
ATOM 1381 N N . ILE A 1 169 ? -22.935 10.900 -9.214 1.00 32.41 169 ILE A N 1
ATOM 1382 C CA . ILE A 1 169 ? -23.009 12.039 -10.124 1.00 32.41 169 ILE A CA 1
ATOM 1383 C C . ILE A 1 169 ? -24.500 12.217 -10.405 1.00 32.41 169 ILE A C 1
ATOM 1385 O O . ILE A 1 169 ? -25.105 11.446 -11.148 1.00 32.41 169 ILE A O 1
ATOM 1389 N N . VAL A 1 170 ? -25.108 13.181 -9.721 1.00 35.00 170 VAL A N 1
ATOM 1390 C CA . VAL A 1 170 ? -26.414 13.710 -10.089 1.00 35.00 170 VAL A CA 1
ATOM 1391 C C . VAL A 1 170 ? -26.152 14.520 -11.351 1.00 35.00 170 VAL A C 1
ATOM 1393 O O . VAL A 1 170 ? -25.585 15.608 -11.279 1.00 35.00 170 VAL A O 1
ATOM 1396 N N . ASN A 1 171 ? -26.467 13.947 -12.511 1.00 26.03 171 ASN A N 1
ATOM 1397 C CA . ASN A 1 171 ? -26.607 14.747 -13.722 1.00 26.03 171 ASN A CA 1
ATOM 1398 C C . ASN A 1 171 ? -27.870 15.624 -13.593 1.00 26.03 171 ASN A C 1
ATOM 1400 O O . ASN A 1 171 ? -28.811 15.193 -12.919 1.00 26.03 171 ASN A O 1
ATOM 1404 N N . PRO A 1 172 ? -27.845 16.841 -14.169 1.00 39.88 172 PRO A N 1
ATOM 1405 C CA . PRO A 1 172 ? -28.843 17.890 -13.951 1.00 39.88 172 PRO A CA 1
ATOM 1406 C C . PRO A 1 172 ? -30.264 17.511 -14.377 1.00 39.88 172 PRO A C 1
ATOM 1408 O O . PRO A 1 172 ? -30.413 16.704 -15.323 1.00 39.88 172 PRO A O 1
#

Solvent-accessible surface area (backbone atoms only — not comparable to full-atom values): 10774 Å² total; per-residue (Å²): 129,64,84,64,65,71,54,44,78,49,58,42,83,32,49,40,77,89,82,70,46,69,54,71,47,32,69,63,64,35,81,49,69,45,54,42,76,38,57,87,66,26,24,42,38,37,40,38,85,38,52,38,46,40,74,46,79,87,27,72,60,22,24,40,32,47,32,53,52,98,88,55,85,63,64,51,65,38,19,61,84,52,60,66,50,76,48,72,85,42,66,38,37,39,37,36,40,38,32,42,86,70,78,68,33,57,26,41,36,28,42,35,33,58,44,75,62,87,72,97,63,101,74,82,81,84,71,102,63,91,79,84,76,74,61,95,79,79,85,90,86,85,89,86,87,86,86,88,83,88,80,91,60,84,68,66,66,65,41,48,85,72,54,69,79,63,80,76,80,77,75,134